Protein AF-A0A7K1UU59-F1 (afdb_monomer_lite)

Secondary structure (DSSP, 8-state):
--PPPHHHHHHHHHHHHHHHHHHHHHHTT-HHHHHHHHHTT--THHIIIIIIHHHHHHHHHHHHHHTT-HHHHHHHHHHHHHHHHHHHHHHHHTT--SHHHHHHHHHHHHHHHHHHHHHHHHHT-

pLDDT: mean 93.16, std 10.24, range [39.94, 98.81]

Sequence (125 aa):
MSVISTAAVAVTAVNAVLVAGSGLGAVLKIEPILEPMAKVGVPESWLVFPIGTLKLAGALGLALGLLGLPVIGAAAAVGLILYWVCAMYTHIRSKDFSPQFYLGIVFCALAVATLSLQIRSVTLR

Radius of gyration: 15.0 Å; chains: 1; bounding box: 35×26×42 Å

Foldseek 3Di:
DLDLDPQLLVLLLVLLVVLLVQLVCLLVVPPVPVVVCVLLVNDSVCSNPPNSVLSNCLSVQSVVCSVPPLVSNLVSLVSQLVNLVVVLVSCVVSVHPDVSNVVSVVSNVSSVSNNVSSVVSVVVD

Organism: NCBI:txid2675851

InterPro domains:
  IPR032808 DoxX family [PF13564] (11-113)

Structure (mmCIF, N/CA/C/O backbone):
data_AF-A0A7K1UU59-F1
#
_entry.id   AF-A0A7K1UU59-F1
#
loop_
_atom_site.group_PDB
_atom_site.id
_atom_site.type_symbol
_atom_site.label_atom_id
_atom_site.label_alt_id
_atom_site.label_comp_id
_atom_site.label_asym_id
_atom_site.label_entity_id
_atom_site.label_seq_id
_atom_site.pdbx_PDB_ins_code
_atom_site.Cartn_x
_atom_site.Cartn_y
_atom_site.Cartn_z
_atom_site.occupancy
_atom_site.B_iso_or_equiv
_atom_site.auth_seq_id
_atom_site.auth_comp_id
_atom_site.auth_asym_id
_atom_site.auth_atom_id
_atom_site.pdbx_PDB_model_num
ATOM 1 N N . MET A 1 1 ? -18.984 3.401 23.769 1.00 39.94 1 MET A N 1
ATOM 2 C CA . MET A 1 1 ? -18.024 4.095 22.882 1.00 39.94 1 MET A CA 1
ATOM 3 C C . MET A 1 1 ? -16.753 3.260 22.810 1.00 39.94 1 MET A C 1
ATOM 5 O O . MET A 1 1 ? -15.863 3.450 23.628 1.00 39.94 1 MET A O 1
ATOM 9 N N . SER A 1 2 ? -16.681 2.274 21.912 1.00 47.19 2 SER A N 1
ATOM 10 C CA . SER A 1 2 ? -15.430 1.544 21.686 1.00 47.19 2 SER A CA 1
ATOM 11 C C . SER A 1 2 ? -14.484 2.455 20.904 1.00 47.19 2 SER A C 1
ATOM 13 O O . SER A 1 2 ? -14.661 2.735 19.720 1.00 47.19 2 SER A O 1
ATOM 15 N N . VAL A 1 3 ? -13.521 3.018 21.628 1.00 57.16 3 VAL A N 1
ATOM 16 C CA . VAL A 1 3 ? -12.457 3.853 21.074 1.00 57.16 3 VAL A CA 1
ATOM 17 C C . VAL A 1 3 ? -11.659 2.980 20.103 1.00 57.16 3 VAL A C 1
ATOM 19 O O . VAL A 1 3 ? -11.239 1.882 20.472 1.00 57.16 3 VAL A O 1
ATOM 22 N N . ILE A 1 4 ? -11.475 3.430 18.855 1.00 68.44 4 ILE A N 1
ATOM 23 C CA . ILE A 1 4 ? -10.523 2.793 17.931 1.00 68.44 4 ILE A CA 1
ATOM 24 C C . ILE A 1 4 ? -9.193 2.693 18.680 1.00 68.44 4 ILE A C 1
ATOM 26 O O . ILE A 1 4 ? -8.718 3.698 19.208 1.00 68.44 4 ILE A O 1
ATOM 30 N N . SER A 1 5 ? -8.611 1.496 18.778 1.00 84.00 5 SER A N 1
ATOM 31 C CA . SER A 1 5 ? -7.384 1.345 19.562 1.00 84.00 5 SER A CA 1
ATOM 32 C C . SER A 1 5 ? -6.277 2.223 18.974 1.00 84.00 5 SER A C 1
ATOM 34 O O . SER A 1 5 ? -6.156 2.354 17.753 1.00 84.00 5 SER A O 1
ATOM 36 N N . THR A 1 6 ? -5.435 2.808 19.828 1.00 87.75 6 THR A N 1
ATOM 37 C CA . THR A 1 6 ? -4.285 3.616 19.389 1.00 87.75 6 THR A CA 1
ATOM 38 C C . THR A 1 6 ? -3.412 2.845 18.397 1.00 87.75 6 THR A C 1
ATOM 40 O O . THR A 1 6 ? -2.930 3.416 17.424 1.00 87.75 6 THR A O 1
ATOM 43 N N . ALA A 1 7 ? -3.287 1.527 18.587 1.00 89.94 7 ALA A N 1
ATOM 44 C CA . ALA A 1 7 ? -2.607 0.633 17.657 1.00 89.94 7 ALA A CA 1
ATOM 45 C C . ALA A 1 7 ? -3.281 0.585 16.274 1.00 89.94 7 ALA A C 1
ATOM 47 O O . ALA A 1 7 ? -2.590 0.680 15.266 1.00 89.94 7 ALA A O 1
ATOM 48 N N . ALA A 1 8 ? -4.613 0.479 16.200 1.00 90.75 8 ALA A N 1
ATOM 49 C CA . ALA A 1 8 ? -5.337 0.473 14.927 1.00 90.75 8 ALA A CA 1
ATOM 50 C C . ALA A 1 8 ? -5.167 1.795 14.165 1.00 90.75 8 ALA A C 1
ATOM 52 O O . ALA A 1 8 ? -4.923 1.768 12.956 1.00 90.75 8 ALA A O 1
ATOM 53 N N . VAL A 1 9 ? -5.231 2.933 14.868 1.00 93.69 9 VAL A N 1
ATOM 54 C CA . VAL A 1 9 ? -4.977 4.251 14.265 1.00 93.69 9 VAL A CA 1
ATOM 55 C C . VAL A 1 9 ? -3.541 4.339 13.758 1.00 93.69 9 VAL A C 1
ATOM 57 O O . VAL A 1 9 ? -3.331 4.617 12.580 1.00 93.69 9 VAL A O 1
ATOM 60 N N . ALA A 1 10 ? -2.559 4.054 14.618 1.00 95.56 10 ALA A N 1
ATOM 61 C CA . ALA A 1 10 ? -1.144 4.175 14.285 1.00 95.56 10 ALA A CA 1
ATOM 62 C C . ALA A 1 10 ? -0.750 3.272 13.108 1.00 95.56 10 ALA A C 1
ATOM 64 O O . ALA A 1 10 ? -0.163 3.746 12.139 1.00 95.56 10 ALA A O 1
ATOM 65 N N . VAL A 1 11 ? -1.129 1.990 13.143 1.00 96.62 11 VAL A N 1
ATOM 66 C CA . VAL A 1 11 ? -0.805 1.028 12.078 1.00 96.62 11 VAL A CA 1
ATOM 67 C C . VAL A 1 11 ? -1.466 1.420 10.758 1.00 96.62 11 VAL A C 1
ATOM 69 O O . VAL A 1 11 ? -0.811 1.391 9.719 1.00 96.62 11 VAL A O 1
ATOM 72 N N . THR A 1 12 ? -2.741 1.819 10.776 1.00 96.69 12 THR A N 1
ATOM 73 C CA . THR A 1 12 ? -3.439 2.251 9.553 1.00 96.69 12 THR A CA 1
ATOM 74 C C . THR A 1 12 ? -2.823 3.528 8.981 1.00 96.69 12 THR A C 1
ATOM 76 O O . THR A 1 12 ? -2.640 3.615 7.771 1.00 96.69 12 THR A O 1
ATOM 79 N N . ALA A 1 13 ? -2.463 4.498 9.828 1.00 97.44 13 ALA A N 1
ATOM 80 C CA . ALA A 1 13 ? -1.846 5.749 9.393 1.00 97.44 13 ALA A CA 1
ATOM 81 C C . ALA A 1 13 ? -0.459 5.515 8.778 1.00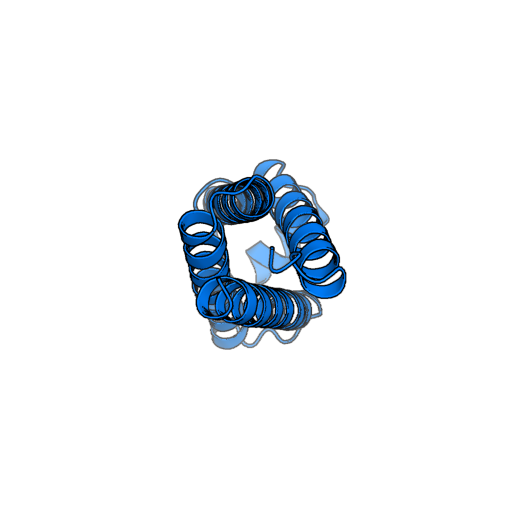 97.44 13 ALA A C 1
ATOM 83 O O . ALA A 1 13 ? -0.185 6.003 7.683 1.00 97.44 13 ALA A O 1
ATOM 84 N N . VAL A 1 14 ? 0.387 4.712 9.434 1.00 98.31 14 VAL A N 1
ATOM 85 C CA . VAL A 1 14 ? 1.701 4.321 8.899 1.00 98.31 14 VAL A CA 1
ATOM 86 C C . VAL A 1 14 ? 1.540 3.613 7.556 1.00 98.31 14 VAL A C 1
ATOM 88 O O . VAL A 1 14 ? 2.224 3.962 6.598 1.00 98.31 14 VAL A O 1
ATOM 91 N N . ASN A 1 15 ? 0.597 2.674 7.451 1.00 98.44 15 ASN A N 1
ATOM 92 C CA . ASN A 1 15 ? 0.319 1.985 6.195 1.00 98.44 15 ASN A CA 1
ATOM 93 C C . ASN A 1 15 ? -0.097 2.958 5.086 1.00 98.44 15 ASN A C 1
ATOM 95 O O . ASN A 1 15 ? 0.499 2.957 4.011 1.00 98.44 15 ASN A O 1
ATOM 99 N N . ALA A 1 16 ? -1.056 3.845 5.367 1.00 98.50 16 ALA A N 1
ATOM 100 C CA . ALA A 1 16 ? -1.526 4.836 4.407 1.00 98.50 16 ALA A CA 1
ATOM 101 C C . ALA A 1 16 ? -0.381 5.725 3.895 1.00 98.50 16 ALA A C 1
ATOM 103 O O . ALA A 1 16 ? -0.252 5.912 2.688 1.00 98.50 16 ALA A O 1
ATOM 104 N N . VAL A 1 17 ? 0.490 6.212 4.787 1.00 98.69 17 VAL A N 1
ATOM 105 C CA . VAL A 1 17 ? 1.635 7.062 4.421 1.00 98.69 17 VAL A CA 1
ATOM 106 C C . VAL A 1 17 ? 2.654 6.305 3.571 1.00 98.69 17 VAL A C 1
ATOM 108 O O . VAL A 1 17 ? 3.059 6.798 2.519 1.00 98.69 17 VAL A O 1
ATOM 111 N N . LEU A 1 18 ? 3.059 5.102 3.987 1.00 98.56 18 LEU A N 1
ATOM 112 C CA . LEU A 1 18 ? 4.068 4.327 3.260 1.00 98.56 18 LEU A CA 1
ATOM 113 C C . LEU A 1 18 ? 3.562 3.905 1.874 1.00 98.56 18 LEU A C 1
ATOM 115 O O . LEU A 1 18 ? 4.296 3.993 0.886 1.00 98.56 18 LEU A O 1
ATOM 119 N N . VAL A 1 19 ? 2.302 3.473 1.781 1.00 98.50 19 VAL A N 1
ATOM 120 C CA . VAL A 1 19 ? 1.675 3.101 0.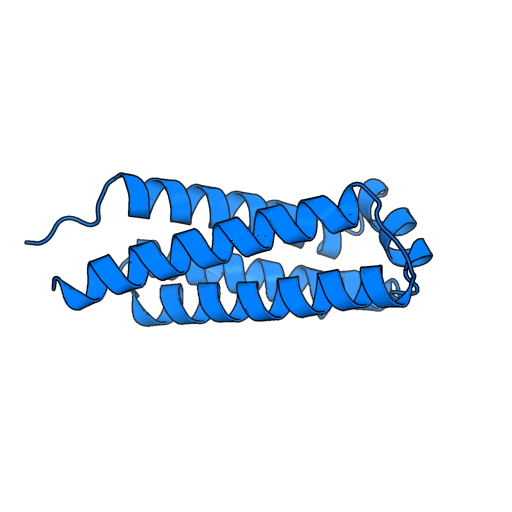507 1.00 98.50 19 VAL A CA 1
ATOM 121 C C . VAL A 1 19 ? 1.508 4.326 -0.388 1.00 98.50 19 VAL A C 1
ATOM 123 O O . VAL A 1 19 ? 1.793 4.231 -1.581 1.00 98.50 19 VAL A O 1
ATOM 126 N N . ALA A 1 20 ? 1.112 5.478 0.166 1.00 98.62 20 ALA A N 1
ATOM 127 C CA . ALA A 1 20 ? 1.025 6.727 -0.586 1.00 98.62 20 ALA A CA 1
ATOM 128 C C . ALA A 1 20 ? 2.387 7.135 -1.154 1.00 98.62 20 ALA A C 1
ATOM 130 O O . ALA A 1 20 ? 2.483 7.419 -2.344 1.00 98.62 20 ALA A O 1
ATOM 131 N N . GLY A 1 21 ? 3.449 7.090 -0.344 1.00 98.00 21 GLY A N 1
ATOM 132 C CA . GLY A 1 21 ? 4.813 7.367 -0.796 1.00 98.00 21 GLY A CA 1
ATOM 133 C C . GLY A 1 21 ? 5.262 6.416 -1.909 1.00 98.00 21 GLY A C 1
ATOM 134 O O . GLY A 1 21 ? 5.762 6.859 -2.941 1.00 98.00 21 GLY A O 1
ATOM 135 N N . SER A 1 22 ? 5.006 5.112 -1.755 1.00 97.19 22 SER A N 1
ATOM 136 C CA . SER A 1 22 ? 5.298 4.115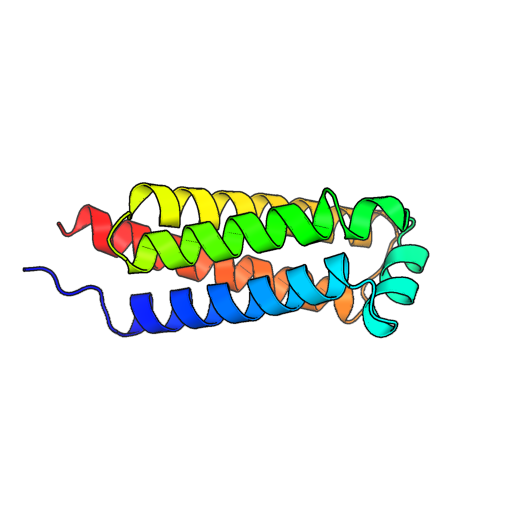 -2.795 1.00 97.19 22 SER A CA 1
ATOM 137 C C . SER A 1 22 ? 4.496 4.348 -4.082 1.00 97.19 22 SER A C 1
ATOM 139 O O . SER A 1 22 ? 5.015 4.162 -5.183 1.00 97.19 22 SER A O 1
ATOM 141 N N . GLY A 1 23 ? 3.225 4.740 -3.956 1.00 97.69 23 GLY A N 1
ATOM 142 C CA . GLY A 1 23 ? 2.347 5.054 -5.080 1.00 97.69 23 GLY A CA 1
ATOM 143 C C . GLY A 1 23 ? 2.788 6.314 -5.817 1.00 97.69 23 GLY A C 1
ATOM 144 O O . GLY A 1 23 ? 2.913 6.287 -7.038 1.00 97.69 23 GLY A O 1
ATOM 145 N N . LEU A 1 24 ? 3.099 7.383 -5.079 1.00 98.25 24 LEU A N 1
ATOM 146 C CA . LEU A 1 24 ? 3.622 8.633 -5.627 1.00 98.25 24 LEU A CA 1
ATOM 147 C C . LEU A 1 24 ? 4.944 8.410 -6.347 1.00 98.25 24 LEU A C 1
ATOM 149 O O . LEU A 1 24 ? 5.084 8.867 -7.473 1.00 98.25 24 LEU A O 1
ATOM 153 N N . GLY A 1 25 ? 5.878 7.662 -5.756 1.00 97.00 25 GLY A N 1
ATOM 154 C CA . GLY A 1 25 ? 7.132 7.326 -6.427 1.00 97.00 25 GLY A CA 1
ATOM 155 C C . GLY A 1 25 ? 6.891 6.662 -7.785 1.00 97.00 25 GLY A C 1
ATOM 156 O O . GLY A 1 25 ? 7.547 7.013 -8.764 1.00 97.00 25 GLY A O 1
ATOM 157 N N . ALA A 1 26 ? 5.928 5.736 -7.864 1.00 96.75 26 ALA A N 1
ATOM 158 C CA . ALA A 1 26 ? 5.590 5.061 -9.114 1.00 96.75 26 ALA A CA 1
ATOM 159 C C . ALA A 1 26 ? 4.948 6.017 -10.135 1.00 96.75 26 ALA A C 1
ATOM 161 O O . ALA A 1 26 ? 5.379 6.053 -11.284 1.00 96.75 26 ALA A O 1
ATOM 162 N N . VAL A 1 27 ? 3.983 6.846 -9.720 1.00 97.81 27 VAL A N 1
ATOM 163 C CA . VAL A 1 27 ? 3.355 7.847 -10.607 1.00 97.81 27 VAL A CA 1
ATOM 164 C C . VAL A 1 27 ? 4.374 8.866 -11.121 1.00 97.81 27 VAL A C 1
ATOM 166 O O . VAL A 1 27 ? 4.333 9.236 -12.291 1.00 97.81 27 VAL A O 1
ATOM 169 N N . LEU A 1 28 ? 5.300 9.292 -10.261 1.00 97.38 28 LEU A N 1
ATOM 170 C CA . LEU A 1 28 ? 6.367 10.238 -10.587 1.00 97.38 28 LEU A CA 1
ATOM 171 C C . LEU A 1 28 ? 7.543 9.590 -11.327 1.00 97.38 28 LEU A C 1
ATOM 173 O O . LEU A 1 28 ? 8.452 10.306 -11.734 1.00 97.38 28 LEU A O 1
ATOM 177 N N . LYS A 1 29 ? 7.531 8.261 -11.504 1.00 95.19 29 LYS A N 1
ATOM 178 C CA . LYS A 1 29 ? 8.559 7.496 -12.222 1.00 95.19 29 LYS A CA 1
ATOM 179 C C . LYS A 1 29 ? 9.983 7.803 -11.745 1.00 95.19 29 LYS A C 1
ATOM 181 O O . LYS A 1 29 ? 10.891 7.989 -12.548 1.00 95.19 29 LYS A O 1
ATOM 186 N N . ILE A 1 30 ? 10.175 7.874 -10.429 1.00 94.44 30 ILE A N 1
ATOM 187 C CA . ILE A 1 30 ? 11.494 8.176 -9.858 1.00 94.44 30 ILE A CA 1
ATOM 188 C C . ILE A 1 30 ? 12.514 7.083 -10.217 1.00 94.44 30 ILE A C 1
ATOM 190 O O . ILE A 1 30 ? 12.163 5.901 -10.283 1.00 94.44 30 ILE A O 1
ATOM 194 N N . GLU A 1 31 ? 13.782 7.463 -10.394 1.00 89.31 31 GLU A N 1
ATOM 195 C CA . GLU A 1 31 ? 14.861 6.552 -10.818 1.00 89.31 31 GLU A CA 1
ATOM 196 C C . GLU A 1 31 ? 14.949 5.250 -10.000 1.00 89.31 31 GLU A C 1
ATOM 198 O O . GLU A 1 31 ? 15.018 4.186 -10.621 1.00 89.31 31 GLU A O 1
ATOM 203 N N . PRO A 1 32 ? 14.820 5.259 -8.651 1.00 88.50 32 PRO A N 1
ATOM 204 C CA . PRO A 1 32 ? 14.872 4.027 -7.859 1.00 88.50 32 PRO A CA 1
ATOM 205 C C . PRO A 1 32 ? 13.770 3.003 -8.165 1.00 88.50 32 PRO A C 1
ATOM 207 O O . PRO A 1 32 ? 13.849 1.874 -7.694 1.00 88.50 32 PRO A O 1
ATOM 210 N N . ILE A 1 33 ? 12.716 3.378 -8.899 1.00 91.19 33 ILE A N 1
ATOM 211 C CA . ILE A 1 33 ? 11.605 2.487 -9.264 1.00 91.19 33 ILE A CA 1
ATOM 212 C C . ILE A 1 33 ? 11.746 1.966 -10.695 1.00 91.19 33 ILE A C 1
ATOM 214 O O . ILE A 1 33 ? 11.329 0.838 -10.963 1.00 91.19 33 ILE A O 1
ATOM 218 N N . LEU A 1 34 ? 12.339 2.746 -11.602 1.00 93.00 34 LEU A N 1
ATOM 219 C CA . LEU A 1 34 ? 12.441 2.386 -13.017 1.00 93.00 34 LEU A CA 1
ATOM 220 C C . LEU A 1 34 ? 13.258 1.105 -13.219 1.00 93.00 34 LEU A C 1
ATOM 222 O O . LEU A 1 34 ? 12.777 0.163 -13.848 1.00 93.00 34 LEU A O 1
ATOM 226 N N . GLU A 1 35 ? 14.458 1.041 -12.639 1.00 90.00 35 GLU A N 1
ATOM 227 C CA . GLU A 1 35 ? 15.364 -0.099 -12.814 1.00 90.00 35 GLU A CA 1
ATOM 228 C C . GLU A 1 35 ? 14.794 -1.408 -12.226 1.00 90.00 35 GLU A C 1
ATOM 230 O O . GLU A 1 35 ? 14.721 -2.400 -12.963 1.00 90.00 35 GLU A O 1
ATOM 235 N N . PRO A 1 36 ? 14.300 -1.459 -10.966 1.00 90.94 36 PRO A N 1
ATOM 236 C CA . PRO A 1 36 ? 13.705 -2.684 -10.432 1.00 90.94 36 PRO A CA 1
ATOM 237 C C . PRO A 1 36 ? 12.490 -3.170 -11.222 1.00 90.94 36 PRO A C 1
ATOM 239 O O . PRO A 1 36 ? 12.294 -4.376 -11.358 1.00 90.94 36 PRO A O 1
ATOM 242 N N . MET A 1 37 ? 11.671 -2.254 -11.748 1.00 93.12 37 MET A N 1
ATOM 243 C CA . MET A 1 37 ? 10.482 -2.602 -12.532 1.00 93.12 37 MET A CA 1
ATOM 244 C C . MET A 1 37 ? 10.851 -3.139 -13.915 1.00 93.12 37 MET A C 1
ATOM 246 O O . MET A 1 37 ? 10.313 -4.170 -14.328 1.00 93.12 37 MET A O 1
ATOM 250 N N . ALA A 1 38 ? 11.832 -2.527 -14.583 1.00 93.38 38 ALA A N 1
ATOM 251 C CA . ALA A 1 38 ? 12.368 -3.034 -15.843 1.00 93.38 38 ALA A CA 1
ATOM 252 C C . ALA A 1 38 ? 12.953 -4.447 -15.681 1.00 93.38 38 ALA A C 1
ATOM 254 O O . ALA A 1 38 ? 12.675 -5.329 -16.495 1.00 93.38 38 ALA A O 1
ATOM 255 N N . LYS A 1 39 ? 13.685 -4.700 -14.585 1.00 91.44 3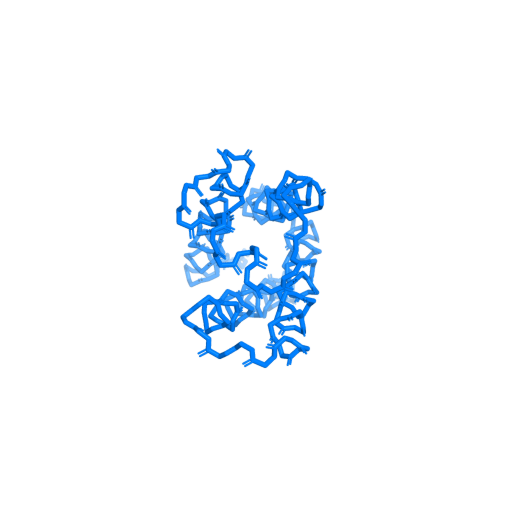9 LYS A N 1
ATOM 256 C CA . LYS A 1 39 ? 14.281 -6.011 -14.273 1.00 91.44 39 LYS A CA 1
ATOM 257 C C . LYS A 1 39 ? 13.250 -7.141 -14.209 1.00 91.44 39 LYS A C 1
ATOM 259 O O . LYS A 1 39 ? 13.545 -8.262 -14.615 1.00 91.44 39 LYS A O 1
ATOM 264 N N . VAL A 1 40 ? 12.048 -6.862 -13.705 1.00 94.75 40 VAL A N 1
ATOM 265 C CA . VAL A 1 40 ? 10.970 -7.859 -13.599 1.00 94.75 40 VAL A CA 1
ATOM 266 C C . VAL A 1 40 ? 10.009 -7.852 -14.790 1.00 94.75 40 VAL A C 1
ATOM 268 O O . VAL A 1 40 ? 8.980 -8.525 -14.738 1.00 94.75 40 VAL A O 1
ATOM 271 N N . GLY A 1 41 ? 10.342 -7.130 -15.865 1.00 94.44 41 GLY A N 1
ATOM 272 C CA . GLY A 1 41 ? 9.560 -7.089 -17.101 1.00 94.44 41 GLY A CA 1
ATOM 273 C C . GLY A 1 41 ? 8.265 -6.282 -16.998 1.00 94.44 41 GLY A C 1
ATOM 274 O O . GLY A 1 41 ? 7.360 -6.475 -17.809 1.00 94.44 41 GLY A O 1
ATOM 275 N N . VAL A 1 42 ? 8.149 -5.396 -16.004 1.00 95.69 42 VAL A N 1
ATOM 276 C CA . VAL A 1 42 ? 7.004 -4.491 -15.874 1.00 95.69 42 VAL A CA 1
ATOM 277 C C . VAL A 1 42 ? 7.209 -3.306 -16.820 1.00 95.69 42 VAL A C 1
ATOM 279 O O . VAL A 1 42 ? 8.212 -2.600 -16.694 1.00 95.69 42 VAL A O 1
ATOM 282 N N . PRO A 1 43 ? 6.280 -3.047 -17.758 1.00 95.50 43 PRO A N 1
ATOM 283 C CA . PRO A 1 43 ? 6.409 -1.916 -18.664 1.00 95.50 43 PRO A CA 1
ATOM 284 C C . PRO A 1 43 ? 6.251 -0.599 -17.898 1.00 95.50 43 PRO A C 1
ATOM 286 O O . PRO A 1 43 ? 5.413 -0.477 -17.006 1.00 95.50 43 PRO A O 1
ATOM 289 N N . GLU A 1 44 ? 7.012 0.425 -18.283 1.00 95.50 44 GLU A N 1
ATOM 290 C CA . GLU A 1 44 ? 6.990 1.731 -17.611 1.00 95.50 44 GLU A CA 1
ATOM 291 C C . GLU A 1 44 ? 5.594 2.384 -17.620 1.00 95.50 44 GLU A C 1
ATOM 293 O O . GLU A 1 44 ? 5.209 3.086 -16.683 1.00 95.50 44 GLU A O 1
ATOM 298 N N . SER A 1 45 ? 4.783 2.105 -18.648 1.00 95.44 45 SER A N 1
ATOM 299 C CA . SER A 1 45 ? 3.388 2.554 -18.721 1.00 95.44 45 SER A CA 1
ATOM 300 C C . SER A 1 45 ? 2.547 2.071 -17.536 1.00 95.44 45 SER A C 1
ATOM 302 O O . SER A 1 45 ? 1.588 2.742 -17.165 1.00 95.44 45 SER A O 1
ATOM 304 N N . TRP A 1 46 ? 2.914 0.943 -16.915 1.00 97.38 46 TRP A N 1
ATOM 305 C CA . TRP A 1 46 ? 2.216 0.407 -15.749 1.00 97.38 46 TRP A CA 1
ATOM 306 C C . TRP A 1 46 ? 2.518 1.159 -14.459 1.00 97.38 46 TRP A C 1
ATOM 308 O O . TRP A 1 46 ? 1.737 1.036 -13.517 1.00 97.38 46 TRP A O 1
ATOM 318 N N . LEU A 1 47 ? 3.604 1.944 -14.400 1.00 97.06 47 LEU A N 1
ATOM 319 C CA . LEU A 1 47 ? 4.008 2.663 -13.188 1.00 97.06 47 LEU A CA 1
ATOM 320 C C . LEU A 1 47 ? 2.949 3.663 -12.729 1.00 97.06 47 LEU A C 1
ATOM 322 O O . LEU A 1 47 ? 2.677 3.755 -11.533 1.00 97.06 47 LEU A O 1
ATOM 326 N N . VAL A 1 48 ? 2.305 4.355 -13.672 1.00 97.31 48 VAL A N 1
ATOM 327 C CA . VAL A 1 48 ? 1.164 5.224 -13.369 1.00 97.31 48 VAL A CA 1
ATOM 328 C C . VAL A 1 48 ? -0.071 4.359 -13.128 1.00 97.31 48 VAL A C 1
ATOM 330 O O . VAL A 1 48 ? -0.485 4.219 -11.980 1.00 97.31 48 VAL A O 1
ATOM 333 N N . PHE A 1 49 ? -0.612 3.725 -14.173 1.00 96.31 49 PHE A N 1
ATOM 334 C CA . PHE A 1 49 ? -1.728 2.786 -14.062 1.00 96.31 49 PHE A CA 1
ATOM 335 C C . PHE A 1 49 ? -1.326 1.420 -14.632 1.00 96.31 49 PHE A C 1
ATOM 337 O O . PHE A 1 49 ? -0.959 1.358 -15.805 1.00 96.31 49 PHE A O 1
ATOM 344 N N . PRO A 1 50 ? -1.436 0.323 -13.857 1.00 97.00 50 PRO A N 1
ATOM 345 C CA . PRO A 1 50 ? -2.187 0.224 -12.599 1.00 97.00 50 PRO A CA 1
ATOM 346 C C . PRO A 1 50 ? -1.390 0.478 -11.300 1.00 97.00 50 PRO A C 1
ATOM 348 O O . PRO A 1 50 ? -2.000 0.611 -10.242 1.00 97.00 50 PRO A O 1
ATOM 351 N N . ILE A 1 51 ? -0.054 0.523 -11.321 1.00 97.12 51 ILE A N 1
ATOM 352 C CA . ILE A 1 51 ? 0.788 0.403 -10.111 1.00 97.12 51 ILE A CA 1
ATOM 353 C C . ILE A 1 51 ? 0.581 1.562 -9.136 1.00 97.12 51 ILE A C 1
ATOM 355 O O . ILE A 1 51 ? 0.169 1.344 -7.996 1.00 97.12 51 ILE A O 1
ATOM 359 N N . GLY A 1 52 ? 0.899 2.781 -9.559 1.00 97.75 52 GLY A N 1
ATOM 360 C CA . GLY A 1 52 ? 0.842 3.961 -8.709 1.00 97.75 52 GLY A CA 1
ATOM 361 C C . GLY A 1 52 ? -0.589 4.312 -8.325 1.00 97.75 52 GLY A C 1
ATOM 362 O O . GLY A 1 52 ? -0.887 4.500 -7.148 1.00 97.75 52 GLY A O 1
ATOM 363 N N . THR A 1 53 ? -1.503 4.308 -9.292 1.00 98.12 53 THR A N 1
ATOM 364 C CA . THR A 1 53 ? -2.917 4.637 -9.079 1.00 98.12 53 THR A CA 1
ATOM 365 C C . THR A 1 53 ? -3.601 3.712 -8.080 1.00 98.12 53 THR A C 1
ATOM 367 O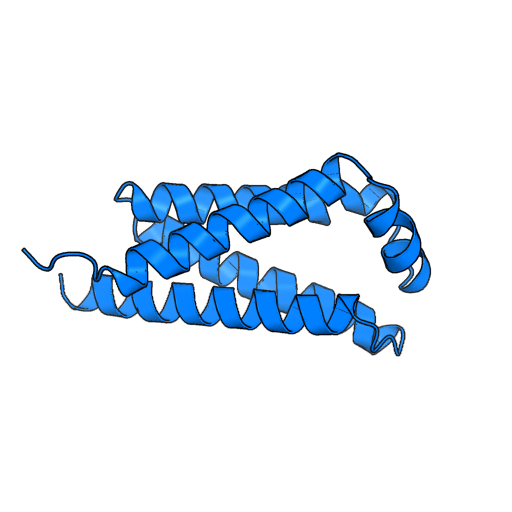 O . THR A 1 53 ? -4.318 4.205 -7.215 1.00 98.12 53 THR A O 1
ATOM 370 N N . LEU A 1 54 ? -3.385 2.389 -8.148 1.00 98.50 54 LEU A N 1
ATOM 371 C CA . LEU A 1 54 ? -4.026 1.456 -7.211 1.00 98.50 54 LEU A CA 1
ATOM 372 C C . LEU A 1 54 ? -3.464 1.595 -5.795 1.00 98.50 54 LEU A C 1
ATOM 374 O O . LEU A 1 54 ? -4.226 1.548 -4.831 1.00 98.50 54 LEU A O 1
ATOM 378 N N . LYS A 1 55 ? -2.154 1.833 -5.657 1.00 98.50 55 LYS A N 1
ATOM 379 C CA . LYS A 1 55 ? -1.543 2.156 -4.360 1.00 98.50 55 LYS A CA 1
ATOM 380 C C . LYS A 1 55 ? -2.145 3.428 -3.769 1.00 98.50 55 LYS A C 1
ATOM 382 O O . LYS A 1 55 ? -2.564 3.420 -2.616 1.00 98.50 55 LYS A O 1
ATOM 387 N N . LEU A 1 56 ? -2.232 4.502 -4.555 1.00 98.69 56 LEU A N 1
ATOM 388 C CA . LEU A 1 56 ? -2.803 5.774 -4.103 1.00 98.69 56 LEU A CA 1
ATOM 389 C C . LEU A 1 56 ? -4.288 5.648 -3.753 1.00 98.69 56 LEU A C 1
ATOM 391 O O . LEU A 1 56 ? -4.713 6.178 -2.729 1.00 98.69 56 LEU A O 1
ATOM 395 N N . ALA A 1 57 ? -5.060 4.898 -4.541 1.00 98.75 57 ALA A N 1
ATOM 396 C CA . ALA A 1 57 ? -6.452 4.591 -4.229 1.00 98.75 57 ALA A CA 1
ATOM 397 C C . ALA A 1 57 ? -6.578 3.811 -2.910 1.00 98.75 57 ALA A C 1
ATOM 399 O O . ALA A 1 57 ? -7.414 4.148 -2.072 1.00 98.75 57 ALA A O 1
ATOM 400 N N . GLY A 1 58 ? -5.713 2.817 -2.685 1.00 98.62 58 GLY A N 1
ATOM 401 C CA . GLY A 1 58 ? -5.642 2.086 -1.422 1.00 98.62 58 GLY A CA 1
ATOM 402 C C . GLY A 1 58 ? -5.279 2.989 -0.241 1.00 98.62 58 GLY A C 1
ATOM 403 O O . GLY A 1 58 ? -5.959 2.964 0.780 1.00 98.62 58 GLY A O 1
ATOM 404 N N . ALA A 1 59 ? -4.264 3.844 -0.383 1.00 98.75 59 ALA A N 1
ATOM 405 C CA . ALA A 1 59 ? -3.873 4.799 0.655 1.00 98.75 59 ALA A CA 1
ATOM 406 C C . ALA A 1 59 ? -4.999 5.790 0.995 1.00 98.75 59 ALA A C 1
ATOM 408 O O . ALA A 1 59 ? -5.275 6.031 2.171 1.00 98.75 59 ALA A O 1
ATOM 409 N N . LEU A 1 60 ? -5.694 6.311 -0.021 1.00 98.69 60 LEU A N 1
ATOM 410 C CA . LEU A 1 60 ? -6.862 7.169 0.163 1.00 98.69 60 LEU A CA 1
ATOM 411 C C . LEU A 1 60 ? -7.986 6.426 0.894 1.00 98.69 60 LEU A C 1
ATOM 413 O O . LEU A 1 60 ? -8.553 6.953 1.847 1.00 98.69 60 LEU A O 1
ATOM 417 N N . GLY A 1 61 ? -8.280 5.187 0.499 1.00 98.38 61 GLY A N 1
ATOM 418 C CA . GLY A 1 61 ? -9.292 4.369 1.162 1.00 98.38 61 GLY A CA 1
ATOM 419 C C . GLY A 1 61 ? -8.958 4.070 2.629 1.00 98.38 61 GLY A C 1
ATOM 420 O O . GLY A 1 61 ? -9.841 4.150 3.482 1.00 98.38 61 GLY A O 1
ATOM 421 N N . LEU A 1 62 ? -7.685 3.819 2.957 1.00 98.06 62 LEU A N 1
ATOM 422 C CA . LEU A 1 62 ? -7.229 3.683 4.346 1.00 98.06 62 LEU A CA 1
ATOM 423 C C . LEU A 1 62 ? -7.430 4.978 5.149 1.00 98.06 62 LEU A C 1
ATOM 425 O O . LEU A 1 62 ? -7.909 4.923 6.283 1.00 98.06 62 LEU A O 1
ATOM 429 N N . ALA A 1 63 ? -7.111 6.136 4.562 1.00 97.75 63 ALA A N 1
ATOM 430 C CA . ALA A 1 63 ? -7.335 7.437 5.193 1.00 97.75 63 ALA A CA 1
ATOM 431 C C . ALA A 1 63 ? -8.830 7.698 5.442 1.00 97.75 63 ALA A C 1
ATOM 433 O O . ALA A 1 63 ? -9.214 8.078 6.546 1.00 97.75 63 ALA A O 1
ATOM 434 N N . LEU A 1 64 ? -9.692 7.405 4.464 1.00 96.69 64 LEU A N 1
ATOM 435 C CA . LEU A 1 64 ? -11.149 7.467 4.625 1.00 96.69 64 LEU A CA 1
ATOM 436 C C . LEU A 1 64 ? -11.648 6.525 5.734 1.00 96.69 64 LEU A C 1
ATOM 438 O O . LEU A 1 64 ? -12.537 6.889 6.504 1.00 96.69 64 LEU A O 1
ATOM 442 N N . GLY A 1 65 ? -11.030 5.348 5.876 1.00 94.56 65 GLY A N 1
ATOM 443 C CA . GLY A 1 65 ? -11.265 4.434 6.993 1.00 94.56 65 GLY A CA 1
ATOM 444 C C . GLY A 1 65 ? -11.026 5.078 8.361 1.00 94.56 65 GLY A C 1
ATOM 445 O O . GLY A 1 65 ? -11.864 4.951 9.255 1.00 94.56 65 GLY A O 1
ATOM 446 N N . LEU A 1 66 ? -9.923 5.819 8.510 1.0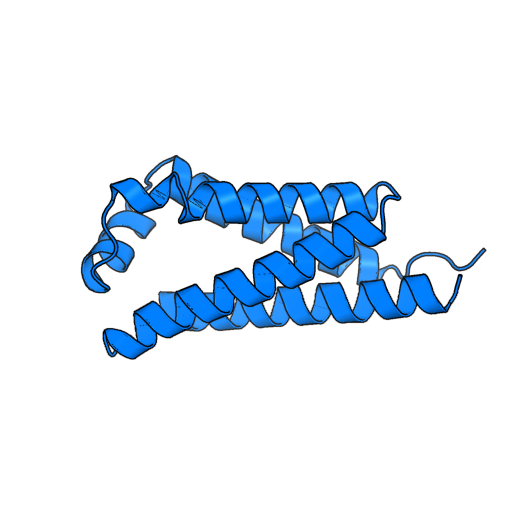0 92.81 66 LEU A N 1
ATOM 447 C CA . LEU A 1 66 ? -9.604 6.568 9.733 1.00 92.81 66 LEU A CA 1
ATOM 448 C C . LEU A 1 66 ? -10.568 7.729 9.998 1.00 92.81 66 LEU A C 1
ATOM 450 O O . LEU A 1 66 ? -10.832 8.044 11.156 1.00 92.81 66 LEU A O 1
ATOM 454 N N . LEU A 1 67 ? -11.131 8.325 8.946 1.00 93.12 67 LEU A N 1
ATOM 455 C CA . LEU A 1 67 ? -12.115 9.409 9.032 1.00 93.12 67 LEU A CA 1
ATOM 456 C C . LEU A 1 67 ? -13.543 8.927 9.342 1.00 93.12 67 LEU A C 1
ATOM 458 O O . LEU A 1 67 ? -14.475 9.727 9.352 1.00 93.12 67 LEU A O 1
ATOM 462 N N . GLY A 1 68 ? -13.730 7.635 9.627 1.00 90.25 68 GLY A N 1
ATOM 463 C CA . GLY A 1 68 ? -15.013 7.085 10.067 1.00 90.25 68 GLY A CA 1
ATOM 464 C C . GLY A 1 68 ? -15.785 6.312 9.002 1.00 90.25 68 GLY A C 1
ATOM 465 O O . GLY A 1 68 ? -16.951 5.999 9.230 1.00 90.25 68 GLY A O 1
ATOM 466 N N . LEU A 1 69 ? -15.151 5.948 7.880 1.00 92.75 69 LEU A N 1
ATOM 467 C CA . LEU A 1 69 ? -15.734 5.092 6.838 1.00 92.75 69 LEU A CA 1
ATOM 468 C C . LEU A 1 69 ? -15.134 3.669 6.909 1.00 92.75 69 LEU A C 1
ATOM 470 O O . LEU A 1 69 ? -14.372 3.273 6.023 1.00 92.75 69 LEU A O 1
ATOM 474 N N . PRO A 1 70 ? -15.441 2.866 7.952 1.00 91.00 70 PRO A N 1
ATOM 475 C CA . PRO A 1 70 ? -14.712 1.631 8.259 1.00 91.00 70 PRO A CA 1
ATOM 476 C C . PRO A 1 70 ? -14.784 0.578 7.150 1.00 91.00 70 PRO A C 1
ATOM 478 O O . PRO A 1 70 ? -13.802 -0.117 6.906 1.00 91.00 70 PRO A O 1
ATOM 481 N N . VAL A 1 71 ? -15.915 0.480 6.446 1.00 93.38 71 VAL A N 1
ATOM 482 C CA . VAL A 1 71 ? -16.084 -0.461 5.326 1.00 93.38 71 VAL A CA 1
ATOM 483 C C . VAL A 1 71 ? -15.151 -0.105 4.165 1.00 93.38 71 VAL A C 1
ATOM 485 O O . VAL A 1 71 ? -14.553 -0.996 3.567 1.00 93.38 71 VAL A O 1
ATOM 488 N N . ILE A 1 72 ? -14.966 1.191 3.886 1.00 96.06 72 ILE A N 1
ATOM 489 C CA . ILE A 1 72 ? -14.044 1.667 2.844 1.00 96.06 72 ILE A CA 1
ATOM 490 C C . ILE A 1 72 ? -12.598 1.376 3.247 1.00 96.06 72 ILE A C 1
ATOM 492 O O . ILE A 1 72 ? -11.833 0.866 2.432 1.00 96.06 72 ILE A O 1
ATOM 496 N N . GLY A 1 73 ? -12.241 1.630 4.510 1.00 95.75 73 GLY A N 1
ATOM 497 C CA . GLY A 1 73 ? -10.922 1.284 5.045 1.00 95.75 73 GLY A CA 1
ATOM 498 C C . GLY A 1 73 ? -10.603 -0.204 4.898 1.00 95.75 73 GLY A C 1
ATOM 499 O O . GLY A 1 73 ? -9.535 -0.556 4.393 1.00 95.75 73 GLY A O 1
ATOM 500 N N . ALA A 1 74 ? -11.551 -1.073 5.261 1.00 95.69 74 ALA A N 1
ATOM 501 C CA . ALA A 1 74 ? -11.372 -2.519 5.169 1.00 95.69 74 ALA A CA 1
ATOM 502 C C . ALA A 1 74 ? -11.248 -2.980 3.710 1.00 95.69 74 ALA A C 1
ATOM 504 O O . ALA A 1 74 ? -10.342 -3.746 3.381 1.00 95.69 74 ALA A O 1
ATOM 505 N N . ALA A 1 75 ? -12.101 -2.468 2.816 1.00 97.12 75 ALA A N 1
ATOM 506 C CA . ALA A 1 75 ? -12.020 -2.753 1.385 1.00 97.12 75 ALA A CA 1
ATOM 507 C C . ALA A 1 75 ? -10.678 -2.299 0.783 1.00 97.12 75 ALA A C 1
ATOM 509 O O . ALA A 1 75 ? -10.079 -3.024 -0.011 1.00 97.12 75 ALA A O 1
ATOM 510 N N . ALA A 1 76 ? -10.163 -1.141 1.203 1.00 98.19 76 ALA A N 1
ATOM 511 C CA . ALA A 1 76 ? -8.860 -0.643 0.779 1.00 98.19 76 ALA A CA 1
ATOM 512 C C . ALA A 1 76 ? -7.711 -1.536 1.263 1.00 98.19 76 ALA A C 1
ATOM 514 O O . ALA A 1 76 ? -6.813 -1.854 0.484 1.00 98.19 76 ALA A O 1
ATOM 515 N N . ALA A 1 77 ? -7.755 -1.999 2.517 1.00 98.25 77 ALA A N 1
ATOM 516 C CA . ALA A 1 77 ? -6.767 -2.935 3.044 1.00 98.25 77 ALA A CA 1
ATOM 517 C C . ALA A 1 77 ? -6.780 -4.270 2.273 1.00 98.25 77 ALA A C 1
ATOM 519 O O . ALA A 1 77 ? -5.719 -4.763 1.896 1.00 98.25 77 ALA A O 1
ATOM 520 N N . VAL A 1 78 ? -7.964 -4.811 1.956 1.00 98.50 78 VAL A N 1
ATOM 521 C CA . VAL A 1 78 ? -8.110 -6.006 1.102 1.00 98.50 78 VAL A CA 1
ATOM 522 C C . VAL A 1 78 ? -7.534 -5.767 -0.295 1.00 98.50 78 VAL A C 1
ATOM 524 O O . VAL A 1 78 ? -6.751 -6.579 -0.784 1.00 98.50 78 VAL A O 1
ATOM 527 N N . GLY A 1 79 ? -7.868 -4.640 -0.927 1.00 98.69 79 GLY A N 1
ATOM 528 C CA . GLY A 1 79 ? -7.338 -4.278 -2.242 1.00 98.69 79 GLY A CA 1
ATOM 529 C C . GLY A 1 79 ? -5.812 -4.179 -2.253 1.00 98.69 79 GLY A C 1
ATOM 530 O O . GLY A 1 79 ? -5.170 -4.672 -3.178 1.00 98.69 79 GLY A O 1
ATOM 531 N N . LEU A 1 80 ? -5.218 -3.620 -1.195 1.00 98.75 80 LEU A N 1
ATOM 532 C CA . LEU A 1 80 ? -3.766 -3.567 -1.032 1.00 98.75 80 LEU A CA 1
ATOM 533 C C . LEU A 1 80 ? -3.154 -4.958 -0.850 1.00 98.75 80 LEU A C 1
ATOM 535 O O . LEU A 1 80 ? -2.126 -5.233 -1.456 1.00 98.75 80 LEU A O 1
ATOM 539 N N . ILE A 1 81 ? -3.778 -5.858 -0.085 1.00 98.81 81 ILE A N 1
ATOM 540 C CA . ILE A 1 81 ? -3.309 -7.251 0.032 1.00 98.81 81 ILE A CA 1
ATOM 541 C C . ILE A 1 81 ? -3.260 -7.909 -1.350 1.00 98.81 81 ILE A C 1
ATOM 543 O O . ILE A 1 81 ? -2.220 -8.438 -1.739 1.00 98.81 81 ILE A O 1
ATOM 547 N N . LEU A 1 82 ? -4.350 -7.827 -2.119 1.00 98.75 82 LEU A N 1
ATOM 548 C CA . LEU A 1 82 ? -4.407 -8.379 -3.476 1.00 98.75 82 LEU A CA 1
ATOM 549 C C . LEU A 1 82 ? -3.335 -7.760 -4.380 1.00 98.75 82 LEU A C 1
ATOM 551 O O . LEU A 1 82 ? -2.639 -8.473 -5.103 1.00 98.75 82 LEU A O 1
ATOM 555 N N . TYR A 1 83 ? -3.159 -6.441 -4.296 1.00 98.56 83 TYR A N 1
ATOM 556 C CA . TYR A 1 83 ? -2.129 -5.719 -5.029 1.00 98.56 83 TYR A CA 1
ATOM 557 C C . TYR A 1 83 ? -0.721 -6.249 -4.716 1.00 98.56 83 TYR A C 1
ATOM 559 O O . TYR A 1 83 ? 0.037 -6.569 -5.635 1.00 98.56 83 TYR A O 1
ATOM 567 N N . TRP A 1 84 ? -0.365 -6.373 -3.434 1.00 98.38 84 TRP A N 1
ATOM 568 C CA . TRP A 1 84 ? 0.966 -6.822 -3.031 1.00 98.38 84 TRP A CA 1
ATOM 569 C C . TRP A 1 84 ? 1.205 -8.294 -3.365 1.00 98.38 84 TRP A C 1
ATOM 571 O O . TRP A 1 84 ? 2.312 -8.640 -3.769 1.00 98.38 84 TRP A O 1
ATOM 581 N N . VAL A 1 85 ? 0.178 -9.146 -3.290 1.00 98.62 85 VAL A N 1
ATOM 582 C CA . VAL A 1 85 ? 0.250 -10.538 -3.763 1.00 98.62 85 VAL A CA 1
ATOM 583 C C . VAL A 1 85 ? 0.585 -10.595 -5.253 1.00 98.62 85 VAL A C 1
ATOM 585 O O . VAL A 1 85 ? 1.519 -11.298 -5.640 1.00 98.62 85 VAL A O 1
ATOM 588 N N . CYS A 1 86 ? -0.104 -9.811 -6.086 1.00 97.75 86 CYS A N 1
ATOM 589 C CA . CYS A 1 86 ? 0.204 -9.716 -7.514 1.00 97.75 86 CYS A CA 1
ATOM 590 C C . CYS A 1 86 ? 1.622 -9.181 -7.765 1.00 97.75 86 CYS A C 1
ATOM 592 O O . CYS A 1 86 ? 2.340 -9.717 -8.607 1.00 97.75 86 CYS A O 1
ATOM 594 N N . ALA A 1 87 ? 2.054 -8.158 -7.021 1.00 96.50 87 ALA A N 1
ATOM 595 C CA . ALA A 1 87 ? 3.404 -7.613 -7.137 1.00 96.50 87 ALA A CA 1
ATOM 596 C C . ALA A 1 87 ? 4.471 -8.673 -6.811 1.00 96.50 87 ALA A C 1
ATOM 598 O O . ALA A 1 87 ? 5.379 -8.901 -7.609 1.00 96.50 87 ALA A O 1
ATOM 599 N N . MET A 1 88 ? 4.330 -9.375 -5.682 1.00 97.56 88 MET A N 1
ATOM 600 C CA . MET A 1 88 ? 5.230 -10.462 -5.284 1.00 97.56 88 MET A CA 1
ATOM 601 C C . MET A 1 88 ? 5.257 -11.589 -6.319 1.00 97.56 88 MET A C 1
ATOM 603 O O . MET A 1 88 ? 6.326 -12.109 -6.628 1.00 97.56 88 MET A O 1
ATOM 607 N N . TYR A 1 89 ? 4.107 -11.938 -6.901 1.00 97.75 89 TYR A N 1
ATOM 608 C CA . TYR A 1 89 ? 4.040 -12.934 -7.967 1.00 97.75 89 TYR A CA 1
ATOM 609 C C . TYR A 1 89 ? 4.870 -12.532 -9.198 1.00 97.75 89 TYR A C 1
ATOM 611 O O . TYR A 1 89 ? 5.587 -13.371 -9.743 1.00 97.75 89 TYR A O 1
ATOM 619 N N . THR A 1 90 ? 4.850 -11.257 -9.602 1.00 96.19 90 THR A N 1
ATOM 620 C CA . THR A 1 90 ? 5.688 -10.747 -10.704 1.00 96.19 90 THR A CA 1
ATOM 621 C C . THR A 1 90 ? 7.181 -10.923 -10.417 1.00 96.19 90 THR A C 1
ATOM 623 O O . THR A 1 90 ? 7.926 -11.374 -11.286 1.00 96.19 90 THR A O 1
ATOM 626 N N . HIS A 1 91 ? 7.616 -10.646 -9.186 1.00 96.50 91 HIS A N 1
ATOM 627 C CA . HIS A 1 91 ? 8.998 -10.886 -8.759 1.00 96.50 91 HIS A CA 1
ATOM 628 C C . HIS A 1 91 ? 9.353 -12.382 -8.786 1.00 96.50 91 HIS A C 1
ATOM 630 O O . HIS A 1 91 ? 10.361 -12.761 -9.382 1.00 96.50 91 HIS A O 1
ATOM 636 N N . ILE A 1 92 ? 8.494 -13.249 -8.233 1.00 97.69 92 ILE A N 1
ATOM 637 C CA . ILE A 1 92 ? 8.698 -14.709 -8.223 1.00 97.69 92 ILE A CA 1
ATOM 638 C C . ILE A 1 92 ? 8.795 -15.264 -9.649 1.00 97.69 92 ILE A C 1
ATOM 640 O O . ILE A 1 92 ? 9.694 -16.052 -9.945 1.00 97.69 92 ILE A O 1
ATOM 644 N N . ARG A 1 93 ? 7.909 -14.829 -10.555 1.00 97.19 93 ARG A N 1
ATOM 645 C CA . ARG A 1 93 ? 7.916 -15.229 -11.971 1.00 97.19 93 ARG A CA 1
ATOM 646 C C . ARG A 1 93 ? 9.243 -14.888 -12.653 1.00 97.19 93 ARG A C 1
ATOM 648 O O . ARG A 1 93 ? 9.732 -15.677 -13.459 1.00 97.19 93 ARG A O 1
ATOM 655 N N . SER A 1 94 ? 9.826 -13.750 -12.295 1.00 96.19 94 SER A N 1
ATOM 656 C CA . SER A 1 94 ? 11.116 -13.276 -12.802 1.00 96.19 94 SER A CA 1
ATOM 657 C C . SER A 1 94 ? 12.313 -13.783 -11.984 1.00 96.19 94 SER A C 1
ATOM 659 O O . SER A 1 94 ? 13.443 -13.384 -12.252 1.00 96.19 94 SER A O 1
ATOM 661 N N . LYS A 1 95 ? 12.088 -14.679 -11.006 1.00 96.31 95 LYS A N 1
ATOM 662 C CA . LYS A 1 95 ? 13.097 -15.200 -10.063 1.00 96.31 95 LYS A CA 1
ATOM 663 C C . LYS A 1 95 ? 13.859 -14.089 -9.326 1.00 96.31 95 LYS A C 1
ATOM 665 O O . LYS A 1 95 ? 15.034 -14.242 -8.996 1.00 96.31 95 LYS A O 1
ATOM 670 N N . ASP A 1 96 ? 13.192 -12.965 -9.078 1.00 94.94 96 ASP A N 1
ATOM 671 C CA . ASP A 1 96 ? 13.759 -11.814 -8.391 1.00 94.94 96 ASP A CA 1
ATOM 672 C C . ASP A 1 96 ? 13.464 -11.875 -6.887 1.00 94.94 96 ASP A C 1
ATOM 674 O O . ASP A 1 96 ? 12.326 -11.721 -6.455 1.00 94.94 96 ASP A O 1
ATOM 678 N N . PHE A 1 97 ? 14.515 -12.055 -6.089 1.00 95.12 97 PHE A N 1
ATOM 679 C CA . PHE A 1 97 ? 14.478 -11.999 -4.622 1.00 95.12 97 PHE A CA 1
ATOM 680 C C . PHE A 1 97 ? 15.268 -10.787 -4.116 1.00 95.12 97 PHE A C 1
ATOM 682 O O . PHE A 1 97 ? 16.065 -10.870 -3.185 1.00 95.12 97 PHE A O 1
ATOM 689 N N . SER A 1 98 ? 15.113 -9.658 -4.803 1.00 92.94 98 SER A N 1
ATOM 690 C CA . SER A 1 98 ? 15.771 -8.402 -4.452 1.00 92.94 98 SER A CA 1
ATOM 691 C C . SER A 1 98 ? 15.110 -7.741 -3.233 1.00 92.94 98 SER A C 1
ATOM 693 O O . SER A 1 98 ? 14.018 -8.147 -2.816 1.00 92.94 98 SER A O 1
ATOM 695 N N . PRO A 1 99 ? 15.698 -6.663 -2.677 1.00 93.69 99 PRO A N 1
ATOM 696 C CA . PRO A 1 99 ? 15.030 -5.850 -1.662 1.00 93.69 99 PRO A CA 1
ATOM 697 C C . PRO A 1 99 ? 13.614 -5.410 -2.063 1.00 93.69 99 PRO A C 1
ATOM 699 O O . PRO A 1 99 ? 12.749 -5.308 -1.199 1.00 93.69 99 PRO A O 1
ATOM 702 N N . GLN A 1 100 ? 13.336 -5.226 -3.359 1.00 92.31 100 GLN A N 1
ATOM 703 C CA . GLN A 1 100 ? 12.011 -4.841 -3.844 1.00 92.31 100 GLN A CA 1
ATOM 704 C C . GLN A 1 100 ? 10.949 -5.923 -3.587 1.00 92.31 100 GLN A C 1
ATOM 706 O O . GLN A 1 100 ? 9.827 -5.603 -3.188 1.00 92.31 100 GLN A O 1
ATOM 711 N N . PHE A 1 101 ? 11.313 -7.200 -3.740 1.00 95.75 101 PHE A N 1
ATOM 712 C CA . PHE A 1 101 ? 10.447 -8.329 -3.396 1.00 95.75 101 PHE A CA 1
ATOM 713 C C . PHE A 1 101 ? 10.145 -8.361 -1.893 1.00 95.75 101 PHE A C 1
ATOM 715 O O . PHE A 1 101 ? 8.983 -8.444 -1.489 1.00 95.75 101 PHE A O 1
ATOM 722 N N . TYR A 1 102 ? 11.179 -8.226 -1.057 1.00 96.94 102 TYR A N 1
ATOM 723 C CA . TYR A 1 102 ? 11.020 -8.227 0.400 1.00 96.94 102 TYR A CA 1
ATOM 724 C C . TYR A 1 102 ? 10.237 -7.014 0.910 1.00 96.94 102 TYR A C 1
ATOM 726 O O . TYR A 1 102 ? 9.435 -7.153 1.833 1.00 96.94 102 TYR A O 1
ATOM 734 N N . LEU A 1 103 ? 10.382 -5.845 0.278 1.00 95.38 103 LEU A N 1
ATOM 735 C CA . LEU A 1 103 ? 9.515 -4.698 0.545 1.00 95.38 103 LEU A CA 1
ATOM 736 C C . LEU A 1 103 ? 8.050 -5.048 0.262 1.00 95.38 103 LEU A C 1
ATOM 738 O O . LEU A 1 103 ? 7.195 -4.758 1.096 1.00 95.38 103 LEU A O 1
ATOM 742 N N . GLY A 1 104 ? 7.755 -5.733 -0.848 1.00 96.56 104 GLY A N 1
ATOM 743 C CA . GLY A 1 104 ? 6.410 -6.235 -1.147 1.00 96.56 104 GLY A CA 1
ATOM 744 C C . GLY A 1 104 ? 5.819 -7.092 -0.020 1.00 96.56 104 GLY A C 1
ATOM 745 O O . GLY A 1 104 ? 4.664 -6.892 0.355 1.00 96.56 104 GLY A O 1
ATOM 746 N N . ILE A 1 105 ? 6.623 -7.975 0.586 1.00 98.31 105 ILE A N 1
ATOM 747 C CA . ILE A 1 105 ? 6.216 -8.779 1.752 1.00 98.31 105 ILE A CA 1
ATOM 748 C C . ILE A 1 105 ? 5.891 -7.884 2.952 1.00 98.31 105 ILE A C 1
ATOM 750 O O . ILE A 1 105 ? 4.844 -8.058 3.576 1.00 98.31 105 ILE A O 1
ATOM 754 N N . VAL A 1 106 ? 6.756 -6.915 3.267 1.00 98.25 106 VAL A N 1
ATOM 755 C CA . VAL A 1 106 ? 6.557 -5.991 4.398 1.00 98.25 106 VAL A CA 1
ATOM 756 C C . VAL A 1 106 ? 5.271 -5.182 4.225 1.00 98.25 106 VAL A C 1
ATOM 758 O O . VAL A 1 106 ? 4.466 -5.099 5.152 1.00 98.25 106 VAL A O 1
ATOM 761 N N . PHE A 1 107 ? 5.031 -4.637 3.032 1.00 98.31 107 PHE A N 1
ATOM 762 C CA . PHE A 1 107 ? 3.802 -3.907 2.731 1.00 98.31 107 PHE A CA 1
ATOM 763 C C . PHE A 1 107 ? 2.554 -4.799 2.790 1.00 98.31 107 PHE A C 1
ATOM 765 O O . PHE A 1 107 ? 1.517 -4.376 3.305 1.00 98.31 107 PHE A O 1
ATOM 772 N N . CYS A 1 108 ? 2.649 -6.043 2.313 1.00 98.62 108 CYS A N 1
ATOM 773 C CA . CYS A 1 108 ? 1.565 -7.017 2.411 1.00 98.62 108 CYS A CA 1
ATOM 774 C C . CYS A 1 108 ? 1.238 -7.340 3.876 1.00 98.62 108 CYS A C 1
ATOM 776 O O . CYS A 1 108 ? 0.077 -7.285 4.281 1.00 98.62 108 CYS A O 1
ATOM 778 N N . ALA A 1 109 ? 2.259 -7.604 4.698 1.00 98.50 109 ALA A N 1
ATOM 779 C CA . ALA A 1 109 ? 2.099 -7.855 6.127 1.00 98.50 109 ALA A CA 1
ATOM 780 C C . ALA A 1 109 ? 1.462 -6.657 6.846 1.00 98.50 109 ALA A C 1
ATOM 782 O O . ALA A 1 109 ? 0.561 -6.833 7.668 1.00 98.50 109 ALA A O 1
ATOM 783 N N . LEU A 1 110 ? 1.870 -5.435 6.491 1.00 98.06 110 LEU A N 1
ATOM 784 C CA . LEU A 1 110 ? 1.287 -4.214 7.034 1.00 98.06 110 LEU A CA 1
ATOM 785 C C . LEU A 1 110 ? -0.194 -4.065 6.644 1.00 98.06 110 LEU A C 1
ATOM 787 O O . LEU A 1 110 ? -1.015 -3.733 7.496 1.00 98.06 110 LEU A O 1
ATOM 791 N N . ALA A 1 111 ? -0.564 -4.387 5.400 1.00 98.38 111 ALA A N 1
ATOM 792 C CA . ALA A 1 111 ? -1.958 -4.398 4.952 1.00 98.38 111 ALA A CA 1
ATOM 793 C C . ALA A 1 111 ? -2.812 -5.448 5.686 1.00 98.38 111 ALA A C 1
ATOM 795 O O . ALA A 1 111 ? -3.928 -5.138 6.109 1.00 98.38 111 ALA A O 1
ATOM 796 N N . VAL A 1 112 ? -2.275 -6.649 5.923 1.00 98.44 112 VAL A N 1
ATOM 797 C CA . VAL A 1 112 ? -2.935 -7.691 6.731 1.00 98.44 112 VAL A CA 1
ATOM 798 C C . VAL A 1 112 ? -3.122 -7.234 8.179 1.00 98.44 112 VAL A C 1
ATOM 800 O O . VAL A 1 112 ? -4.210 -7.391 8.737 1.00 98.44 112 VAL A O 1
ATOM 803 N N . ALA A 1 113 ? -2.100 -6.628 8.788 1.00 97.12 113 ALA A N 1
ATOM 804 C CA . ALA A 1 113 ? -2.188 -6.082 10.140 1.00 97.12 113 ALA A CA 1
ATOM 805 C C . ALA A 1 113 ? -3.248 -4.973 10.238 1.00 97.12 113 ALA A C 1
ATOM 807 O O . ALA A 1 113 ? -4.081 -4.994 11.147 1.00 97.12 113 ALA A O 1
ATOM 808 N N . THR A 1 114 ? -3.270 -4.045 9.275 1.00 96.81 114 THR A N 1
ATOM 809 C CA . THR A 1 114 ? -4.301 -3.005 9.166 1.00 96.81 114 THR A CA 1
ATOM 810 C C . THR A 1 114 ? -5.700 -3.613 9.090 1.00 96.81 114 THR A C 1
ATOM 812 O O . THR A 1 114 ? -6.555 -3.254 9.899 1.00 96.81 114 THR A O 1
ATOM 815 N N . LEU A 1 115 ? -5.933 -4.564 8.180 1.00 96.56 115 LEU A N 1
ATOM 816 C CA . LEU A 1 115 ? -7.237 -5.212 8.026 1.00 96.56 115 LEU A CA 1
ATOM 817 C C . LEU A 1 115 ? -7.672 -5.922 9.316 1.00 96.56 115 LEU A C 1
ATOM 819 O O . LEU A 1 115 ? -8.805 -5.760 9.766 1.00 96.56 115 LEU A O 1
ATOM 823 N N . SER A 1 116 ? -6.756 -6.656 9.948 1.00 95.19 116 SER A N 1
ATOM 824 C CA . SER A 1 116 ? -7.020 -7.411 11.179 1.00 95.19 116 SER A CA 1
ATOM 825 C C . SER A 1 116 ? -7.457 -6.495 12.328 1.00 95.19 116 SER A C 1
ATOM 827 O O . SER A 1 116 ? -8.419 -6.782 13.044 1.00 95.19 116 SER A O 1
ATOM 829 N N . LEU A 1 117 ? -6.780 -5.352 12.484 1.00 93.12 117 LEU A N 1
ATOM 830 C CA . LEU A 1 117 ? -7.112 -4.347 13.494 1.00 93.12 117 LEU A CA 1
ATOM 831 C C . LEU A 1 117 ? -8.432 -3.631 13.186 1.00 93.12 117 LEU A C 1
ATOM 833 O O . LEU A 1 117 ? -9.207 -3.359 14.106 1.00 93.12 117 LEU A O 1
ATOM 837 N N . GLN A 1 118 ? -8.714 -3.352 11.912 1.00 89.19 118 GLN A N 1
ATOM 838 C CA . GLN A 1 118 ? -9.967 -2.723 11.496 1.00 89.19 118 GLN A CA 1
ATOM 839 C C . GLN A 1 118 ? -11.170 -3.639 11.724 1.00 89.19 118 GLN A C 1
ATOM 841 O O . GLN A 1 118 ? -12.141 -3.197 12.334 1.00 89.19 118 GLN A O 1
ATOM 846 N N . ILE A 1 119 ? -11.095 -4.918 11.337 1.00 87.38 119 ILE A N 1
ATOM 847 C CA . ILE A 1 119 ? -12.182 -5.888 11.552 1.00 87.38 119 ILE A CA 1
ATOM 848 C C . ILE A 1 119 ? -12.490 -6.013 13.046 1.00 87.38 119 ILE A C 1
ATOM 850 O O . ILE A 1 119 ? -13.642 -5.861 13.448 1.00 87.38 119 ILE A O 1
ATOM 854 N N . ARG A 1 120 ? -11.462 -6.176 13.891 1.00 81.88 120 ARG A N 1
ATOM 855 C CA . ARG A 1 120 ? -11.639 -6.214 15.351 1.00 81.88 120 ARG A CA 1
ATOM 856 C C . ARG A 1 120 ? -12.339 -4.959 15.881 1.00 81.88 120 ARG A C 1
ATOM 858 O O . ARG A 1 120 ? -13.162 -5.050 16.784 1.00 81.88 120 ARG A O 1
ATOM 865 N N . SER A 1 121 ? -12.016 -3.794 15.326 1.00 72.50 121 SER A N 1
ATOM 866 C CA . SER A 1 121 ? -12.601 -2.513 15.737 1.00 72.50 121 SER A CA 1
ATOM 867 C C . SER A 1 121 ? -14.052 -2.338 15.279 1.00 72.50 121 SER A C 1
ATOM 869 O O . SER A 1 121 ? -14.779 -1.567 15.896 1.00 72.50 121 SER A O 1
ATOM 871 N N . VAL A 1 122 ? -14.471 -3.022 14.208 1.00 69.19 122 VAL A N 1
ATOM 872 C CA . VAL A 1 122 ? -15.847 -2.994 13.683 1.00 69.19 122 VAL A CA 1
ATOM 873 C C . VAL A 1 122 ? -16.739 -3.994 14.412 1.00 69.19 122 VAL A C 1
ATOM 875 O O . VAL A 1 122 ? -17.846 -3.635 14.781 1.00 69.19 122 VAL A O 1
ATOM 878 N N . THR A 1 123 ? -16.264 -5.214 14.678 1.00 65.19 123 THR A N 1
ATOM 879 C CA . THR A 1 123 ? -17.041 -6.243 15.400 1.00 65.19 123 THR A CA 1
ATOM 880 C C . THR A 1 123 ? -17.325 -5.869 16.860 1.00 65.19 123 THR A C 1
ATOM 882 O O . THR A 1 123 ? -18.253 -6.392 17.461 1.00 65.19 123 THR A O 1
ATOM 885 N N . LEU A 1 124 ? -16.525 -4.971 17.443 1.00 59.38 124 LEU A N 1
ATOM 886 C CA . LEU A 1 124 ? -16.694 -4.466 18.812 1.00 59.38 124 LEU A CA 1
ATOM 887 C C . LEU A 1 124 ? -17.497 -3.147 18.884 1.00 59.38 124 LEU A C 1
ATOM 889 O O . LEU A 1 124 ? -17.450 -2.459 19.910 1.00 59.38 124 LEU A O 1
ATOM 893 N N . ARG A 1 125 ? -18.163 -2.742 17.799 1.00 57.09 125 ARG A N 1
ATOM 894 C CA . ARG A 1 125 ? -19.124 -1.629 17.771 1.00 57.09 125 ARG A CA 1
ATOM 895 C C . ARG A 1 125 ? -20.539 -2.173 17.798 1.00 57.09 125 ARG A C 1
ATOM 897 O O . ARG A 1 125 ? -21.352 -1.530 18.493 1.00 57.09 125 ARG A O 1
#